Protein AF-A0A0B2JRY2-F1 (afdb_monomer)

Radius of gyration: 12.51 Å; Cα contacts (8 Å, |Δi|>4): 70; chains: 1; bounding box: 33×16×32 Å

pLDDT: mean 96.3, std 3.61, range [78.31, 98.69]

InterPro domains:
  IPR036803 Porphobilinogen deaminase, C-terminal domain superfamily [G3DSA:3.30.160.40] (1-52)
  IPR036803 Porphobilinogen deaminase, C-terminal domain superfamily [SSF54782] (2-52)

Secondary structure (DSSP, 8-state):
--EEEEEEEE-TTSS-EEEEEEEE-GGGHHHHHHHHHHHHIIIIIHHHHHHTT---

Mean predicted aligned error: 2.44 Å

Solvent-accessible surface area (backbone atoms only — not comparable to full-atom values): 3435 Å² total; per-residue (Å²): 125,74,40,76,48,76,52,75,42,62,37,97,85,61,86,43,77,40,71,54,70,53,71,45,52,65,90,45,48,68,61,52,52,54,52,51,50,52,52,39,37,72,76,47,30,52,59,47,38,46,76,71,74,48,84,133

Structure (mmCIF, N/CA/C/O backbone):
data_AF-A0A0B2JRY2-F1
#
_entry.id   AF-A0A0B2JRY2-F1
#
loop_
_atom_site.group_PDB
_atom_site.id
_atom_site.type_symbol
_atom_site.label_atom_id
_atom_site.label_alt_id
_atom_site.label_comp_id
_atom_site.label_asym_id
_atom_site.label_entity_id
_atom_site.label_seq_id
_atom_site.pdbx_PDB_ins_code
_atom_site.Cartn_x
_atom_site.Cartn_y
_atom_site.Cartn_z
_atom_site.occupancy
_atom_site.B_iso_or_equiv
_atom_site.auth_seq_id
_atom_site.auth_comp_id
_atom_site.auth_asym_id
_atom_site.auth_atom_id
_atom_site.pdbx_PDB_model_num
ATOM 1 N N . GLY A 1 1 ? 21.997 -3.934 -11.271 1.00 91.75 1 GLY A N 1
ATOM 2 C CA . GLY A 1 1 ? 21.599 -4.145 -9.864 1.00 91.75 1 GLY A CA 1
ATOM 3 C C . GLY A 1 1 ? 20.145 -4.562 -9.829 1.00 91.75 1 GLY A C 1
ATOM 4 O O . GLY A 1 1 ? 19.475 -4.372 -10.833 1.00 91.75 1 GLY A O 1
ATOM 5 N N . VAL A 1 2 ? 19.675 -5.131 -8.722 1.00 97.00 2 VAL A N 1
ATOM 6 C CA . VAL A 1 2 ? 18.256 -5.469 -8.515 1.00 97.00 2 VAL A CA 1
ATOM 7 C C . VAL A 1 2 ? 17.665 -4.459 -7.539 1.00 97.00 2 VAL A C 1
ATOM 9 O O . VAL A 1 2 ? 18.310 -4.122 -6.547 1.00 97.00 2 VAL A O 1
ATOM 12 N N . LEU A 1 3 ? 16.469 -3.962 -7.839 1.00 98.12 3 LEU A N 1
ATOM 13 C CA . LEU A 1 3 ? 15.676 -3.158 -6.920 1.00 98.12 3 LEU A CA 1
ATOM 14 C C . LEU A 1 3 ? 14.872 -4.106 -6.026 1.00 98.12 3 LEU A C 1
ATOM 16 O O . LEU A 1 3 ? 14.224 -5.010 -6.543 1.00 98.12 3 LEU A O 1
ATOM 20 N N . ASN A 1 4 ? 14.917 -3.899 -4.711 1.00 98.19 4 ASN A N 1
ATOM 21 C CA . ASN A 1 4 ? 14.048 -4.567 -3.744 1.00 98.19 4 ASN A CA 1
ATOM 22 C C . ASN A 1 4 ? 13.155 -3.506 -3.097 1.00 98.19 4 ASN A C 1
ATOM 24 O O . ASN A 1 4 ? 13.678 -2.571 -2.488 1.00 98.19 4 ASN A O 1
ATOM 28 N N . VAL A 1 5 ? 11.840 -3.631 -3.261 1.00 98.31 5 VAL A N 1
ATOM 29 C CA . VAL A 1 5 ? 10.854 -2.685 -2.729 1.00 98.31 5 VAL A CA 1
ATOM 30 C C . VAL A 1 5 ? 9.995 -3.402 -1.700 1.00 98.31 5 VAL A C 1
ATOM 32 O O . VAL A 1 5 ? 9.378 -4.418 -2.012 1.00 98.31 5 VAL A O 1
ATOM 35 N N . GLU A 1 6 ? 9.938 -2.851 -0.490 1.00 98.25 6 GLU A N 1
ATOM 36 C CA . GLU A 1 6 ? 9.059 -3.309 0.586 1.00 98.25 6 GLU A CA 1
ATOM 37 C C . GLU A 1 6 ? 7.952 -2.285 0.835 1.00 98.25 6 GLU A C 1
ATOM 39 O O . GLU A 1 6 ? 8.187 -1.075 0.792 1.00 98.25 6 GLU A O 1
ATOM 44 N N . GLY A 1 7 ? 6.749 -2.774 1.127 1.00 98.12 7 GLY A N 1
ATOM 45 C CA . GLY A 1 7 ? 5.584 -1.945 1.416 1.00 98.12 7 GLY A CA 1
ATOM 46 C C . GLY A 1 7 ? 4.776 -2.516 2.573 1.00 98.12 7 GLY A C 1
ATOM 47 O O . GLY A 1 7 ? 4.766 -3.727 2.807 1.00 98.12 7 GLY A O 1
ATOM 48 N N . VAL A 1 8 ? 4.105 -1.636 3.318 1.00 98.06 8 VAL A N 1
ATOM 49 C CA . VAL A 1 8 ? 3.293 -2.010 4.480 1.00 98.06 8 VAL A CA 1
ATOM 50 C C . VAL A 1 8 ? 2.048 -1.131 4.596 1.00 98.06 8 VAL A C 1
ATOM 52 O O . VAL A 1 8 ? 2.122 0.081 4.413 1.00 98.06 8 VAL A O 1
ATOM 55 N N . ILE A 1 9 ? 0.917 -1.743 4.943 1.00 97.75 9 ILE A N 1
ATOM 56 C CA . ILE A 1 9 ? -0.309 -1.080 5.401 1.00 97.75 9 ILE A CA 1
ATOM 57 C C . ILE A 1 9 ? -0.673 -1.690 6.754 1.00 97.75 9 ILE A C 1
ATOM 59 O O . ILE A 1 9 ? -0.794 -2.908 6.869 1.00 97.75 9 ILE A O 1
ATOM 63 N N . ALA A 1 10 ? -0.839 -0.866 7.786 1.00 96.50 10 ALA A N 1
ATOM 64 C CA . ALA A 1 10 ? -1.141 -1.331 9.137 1.00 96.50 10 ALA A CA 1
ATOM 65 C C . ALA A 1 10 ? -2.187 -0.446 9.819 1.00 96.50 10 ALA A C 1
ATOM 67 O O . ALA A 1 10 ? -2.231 0.761 9.577 1.0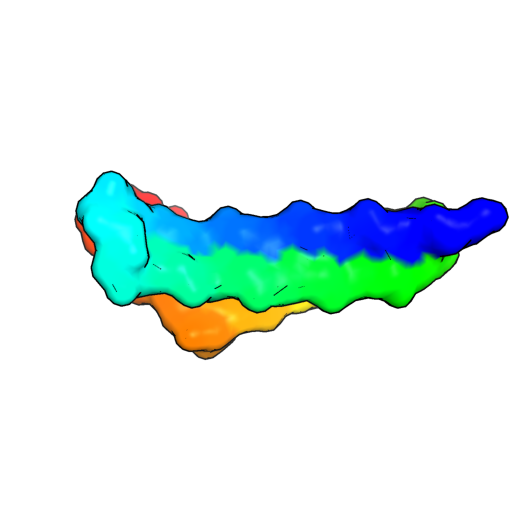0 96.50 10 ALA A O 1
ATOM 68 N N . SER A 1 11 ? -3.022 -1.046 10.668 1.00 95.81 11 SER A N 1
ATOM 69 C CA . SER A 1 11 ? -3.931 -0.302 11.543 1.00 95.81 11 SER A CA 1
ATOM 70 C C . SER A 1 11 ? -3.145 0.450 12.623 1.00 95.81 11 SER A C 1
ATOM 72 O O . SER A 1 11 ? -2.050 0.034 13.005 1.00 95.81 11 SER A O 1
ATOM 74 N N . LEU A 1 12 ? -3.703 1.548 13.154 1.00 92.62 12 LEU A N 1
ATOM 75 C CA . LEU A 1 12 ? -3.033 2.340 14.203 1.00 92.62 12 LEU A CA 1
ATOM 76 C C . LEU A 1 12 ? -2.752 1.535 15.474 1.00 92.62 12 LEU A C 1
ATOM 78 O O . LEU A 1 12 ? -1.759 1.779 16.153 1.00 92.62 12 LEU A O 1
ATOM 82 N N . ASP A 1 13 ? -3.641 0.601 15.802 1.00 93.75 13 ASP A N 1
ATOM 83 C CA . ASP A 1 13 ? -3.518 -0.276 16.965 1.00 93.75 13 ASP A CA 1
ATOM 84 C C . ASP A 1 13 ? -2.648 -1.519 16.696 1.00 93.75 13 ASP A C 1
ATOM 86 O O . ASP A 1 13 ? -2.425 -2.321 17.600 1.00 93.75 13 ASP A O 1
ATOM 90 N N . GLY A 1 14 ? -2.161 -1.694 15.462 1.00 94.50 14 GLY A N 1
ATOM 91 C CA . GLY A 1 14 ? -1.339 -2.830 15.048 1.00 94.50 14 GLY A CA 1
ATOM 92 C C . GLY A 1 14 ? -2.080 -4.167 14.943 1.00 94.50 14 GLY A C 1
ATOM 93 O O . GLY A 1 14 ? -1.439 -5.182 14.675 1.00 94.50 14 GLY A O 1
ATOM 94 N N . SER A 1 15 ? -3.404 -4.201 15.128 1.00 95.12 15 SER A N 1
ATOM 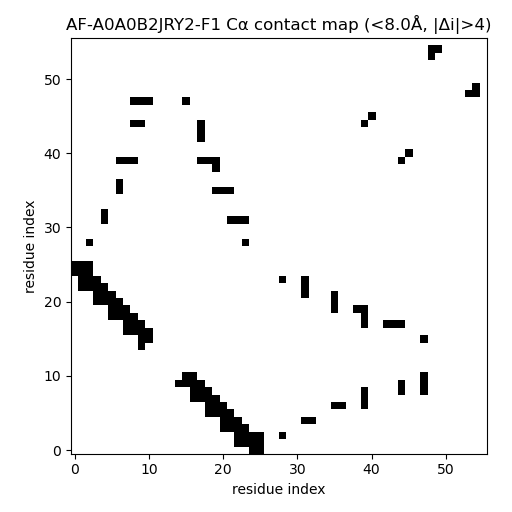95 C CA . SER A 1 15 ? -4.209 -5.428 15.028 1.00 95.12 15 SER A CA 1
ATOM 96 C C . SER A 1 15 ? -4.244 -6.021 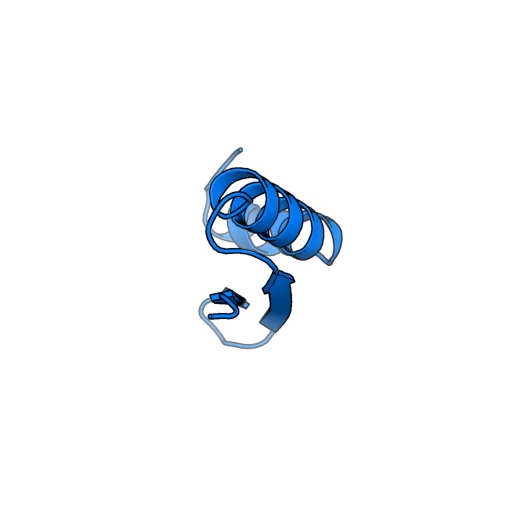13.615 1.00 95.12 15 SER A C 1
ATOM 98 O O . SER A 1 15 ? -4.397 -7.234 13.458 1.00 95.12 15 SER A O 1
ATOM 100 N N . LYS A 1 16 ? -4.065 -5.186 12.584 1.00 96.38 16 LYS A N 1
ATOM 101 C CA . LYS A 1 16 ? -3.979 -5.589 11.177 1.00 96.38 16 LYS A CA 1
ATOM 102 C C . LYS A 1 16 ? -2.680 -5.066 10.585 1.00 96.38 16 LYS A C 1
ATOM 104 O O . LYS A 1 16 ? -2.416 -3.868 10.637 1.00 96.38 16 LYS A O 1
ATOM 109 N N . VAL A 1 17 ? -1.891 -5.953 9.986 1.00 97.31 17 VAL A N 1
ATOM 110 C CA . VAL A 1 17 ? -0.646 -5.602 9.295 1.00 97.31 17 VAL A CA 1
ATOM 111 C C . VAL A 1 17 ? -0.564 -6.394 7.996 1.00 97.31 17 VAL A C 1
ATOM 113 O O . VAL A 1 17 ? -0.531 -7.621 8.012 1.00 97.31 17 VAL A O 1
ATOM 116 N N . TYR A 1 18 ? -0.487 -5.680 6.879 1.00 98.06 18 TYR A N 1
ATOM 117 C CA . TYR A 1 18 ? -0.268 -6.217 5.542 1.00 98.06 18 TYR A CA 1
ATOM 118 C C . TYR A 1 18 ? 1.095 -5.745 5.063 1.00 98.06 18 TYR A C 1
ATOM 120 O O . TYR A 1 18 ? 1.349 -4.545 5.009 1.00 98.06 18 TYR A O 1
ATOM 128 N N . ARG A 1 19 ? 1.987 -6.679 4.745 1.00 98.06 19 ARG A N 1
ATOM 129 C CA . ARG A 1 19 ? 3.338 -6.398 4.257 1.00 98.06 19 ARG A CA 1
ATOM 130 C C . ARG A 1 19 ? 3.638 -7.331 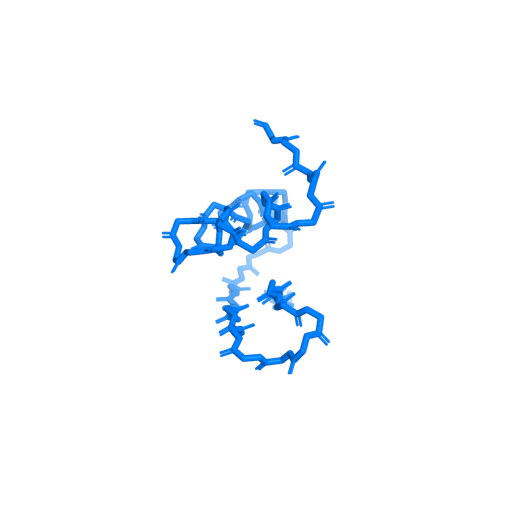3.101 1.00 98.06 19 ARG A C 1
ATOM 132 O O . ARG A 1 19 ? 3.356 -8.521 3.198 1.00 98.06 19 ARG A O 1
ATOM 139 N N . ASP A 1 20 ? 4.247 -6.796 2.057 1.00 98.44 20 ASP A N 1
ATOM 140 C CA . ASP A 1 20 ? 4.748 -7.576 0.932 1.00 98.44 20 ASP A CA 1
ATOM 141 C C . ASP A 1 20 ? 6.009 -6.905 0.365 1.00 98.44 20 ASP A C 1
ATOM 143 O O . ASP A 1 20 ? 6.365 -5.783 0.750 1.00 98.44 20 ASP A O 1
ATOM 147 N N . HIS A 1 21 ? 6.704 -7.606 -0.524 1.00 98.31 21 HIS A N 1
ATOM 148 C CA . HIS A 1 21 ? 7.879 -7.104 -1.219 1.00 98.31 21 HIS A CA 1
ATOM 149 C C . HIS A 1 21 ? 7.927 -7.604 -2.663 1.00 98.31 21 HIS A C 1
ATOM 151 O O . HIS A 1 21 ? 7.426 -8.681 -2.993 1.00 98.31 21 HIS A O 1
ATOM 157 N N . ILE A 1 22 ? 8.566 -6.824 -3.531 1.00 98.56 22 ILE A N 1
ATOM 158 C CA . ILE A 1 22 ? 8.809 -7.194 -4.926 1.00 98.56 22 ILE A CA 1
ATOM 159 C C . ILE A 1 22 ? 10.250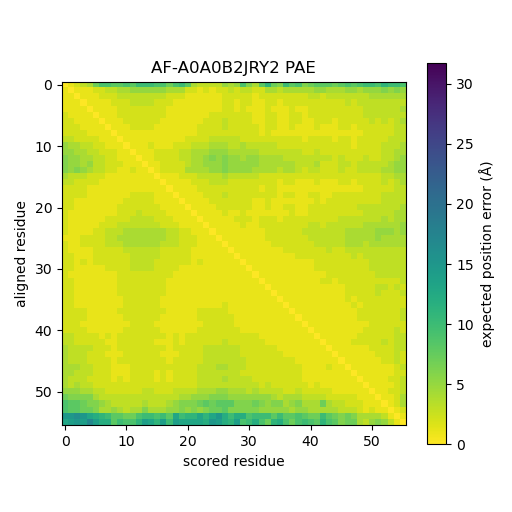 -6.834 -5.286 1.00 98.56 22 ILE A C 1
ATOM 161 O O . ILE A 1 22 ? 10.735 -5.742 -4.986 1.00 98.56 22 ILE A O 1
ATOM 165 N N . MET A 1 23 ? 10.927 -7.764 -5.961 1.00 98.25 23 MET A N 1
ATOM 166 C CA . MET A 1 23 ? 12.250 -7.547 -6.538 1.00 98.25 23 MET A CA 1
ATOM 167 C C . MET A 1 23 ? 12.158 -7.462 -8.061 1.00 98.25 23 MET A C 1
ATOM 169 O O . MET A 1 23 ? 11.444 -8.248 -8.682 1.00 98.25 23 MET A O 1
ATOM 173 N N . GLY A 1 24 ? 12.911 -6.554 -8.678 1.00 98.12 24 GLY A N 1
ATOM 174 C CA . GLY A 1 24 ? 12.913 -6.408 -10.133 1.00 98.12 24 GLY A CA 1
ATOM 175 C C . GLY A 1 24 ? 14.027 -5.518 -10.667 1.00 98.12 24 GLY A C 1
ATOM 176 O O . GLY A 1 24 ? 14.947 -5.130 -9.939 1.00 98.12 24 GLY A O 1
ATOM 177 N N . GLN A 1 25 ? 13.986 -5.223 -11.967 1.00 98.50 25 GLN A N 1
ATOM 178 C CA . GLN A 1 25 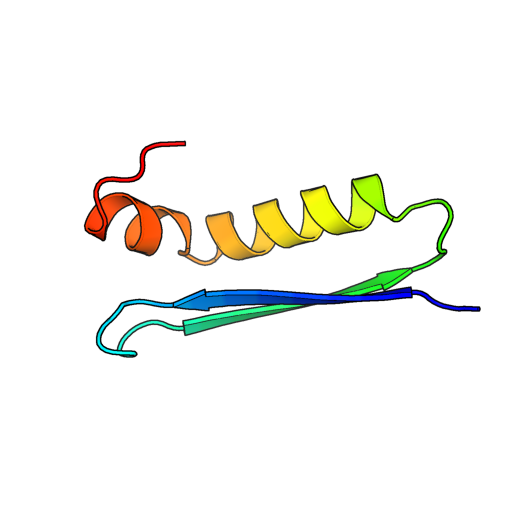? 14.957 -4.314 -12.566 1.00 98.50 25 GLN A CA 1
ATOM 179 C C . GLN A 1 25 ? 14.634 -2.868 -12.166 1.00 98.50 25 GLN A C 1
ATOM 181 O O . GLN A 1 25 ? 13.463 -2.501 -12.103 1.00 98.50 25 GLN A O 1
ATOM 186 N N . PRO A 1 26 ? 15.645 -2.003 -11.963 1.00 97.88 26 PRO A N 1
ATOM 187 C CA . PRO A 1 26 ? 15.409 -0.580 -11.712 1.00 97.88 26 PRO A CA 1
ATOM 188 C C . PRO A 1 26 ? 14.592 0.122 -12.808 1.00 97.88 26 PRO A C 1
ATOM 190 O O . PRO A 1 26 ? 13.928 1.111 -12.524 1.00 97.88 26 PRO A O 1
ATOM 193 N N . ALA A 1 27 ? 14.626 -0.388 -14.045 1.00 98.31 27 ALA A N 1
ATOM 194 C CA . ALA A 1 27 ? 13.825 0.124 -15.157 1.00 98.31 27 ALA A CA 1
ATOM 195 C C . ALA A 1 27 ? 12.309 -0.071 -14.957 1.00 98.31 27 ALA A C 1
ATOM 197 O O . ALA A 1 27 ? 11.529 0.692 -15.514 1.00 98.31 27 ALA A O 1
ATOM 198 N N . ASP A 1 28 ? 11.904 -1.035 -14.125 1.00 98.19 28 ASP A N 1
ATOM 199 C CA . ASP A 1 28 ? 10.501 -1.377 -13.866 1.00 98.19 28 ASP A CA 1
ATOM 200 C C . ASP A 1 28 ? 9.977 -0.740 -12.566 1.00 98.19 28 ASP A C 1
ATOM 202 O O . ASP A 1 28 ? 8.923 -1.127 -12.068 1.00 98.19 28 ASP A O 1
ATOM 206 N N . ALA A 1 29 ? 10.710 0.211 -11.972 1.00 98.00 29 ALA A N 1
ATOM 207 C CA . ALA A 1 29 ? 10.437 0.723 -10.626 1.00 98.00 29 ALA A CA 1
ATOM 208 C C . ALA A 1 29 ? 8.995 1.2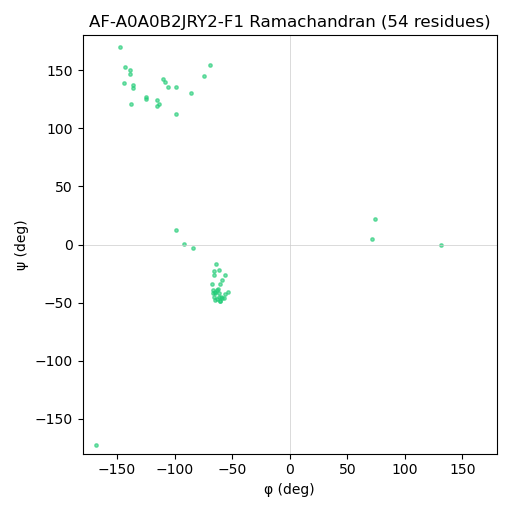28 -10.428 1.00 98.00 29 ALA A C 1
ATOM 210 O O . ALA A 1 29 ? 8.386 0.954 -9.394 1.00 98.00 29 ALA A O 1
ATOM 211 N N . GLU A 1 30 ? 8.436 1.929 -11.417 1.00 98.50 30 GLU A N 1
ATOM 212 C CA . GLU A 1 30 ? 7.053 2.415 -11.368 1.00 98.50 30 GLU A CA 1
ATOM 213 C C . GLU A 1 30 ? 6.042 1.260 -11.354 1.00 98.50 30 GLU A C 1
ATOM 215 O O . GLU A 1 30 ? 5.163 1.216 -10.491 1.00 98.50 30 GLU A O 1
ATOM 220 N N . ALA A 1 31 ? 6.213 0.288 -12.254 1.00 98.50 31 ALA A N 1
ATOM 221 C CA . ALA A 1 31 ? 5.353 -0.889 -12.331 1.00 98.50 31 ALA A CA 1
ATOM 222 C C . ALA A 1 31 ? 5.440 -1.737 -11.052 1.00 98.50 31 ALA A C 1
ATOM 224 O O . ALA A 1 31 ? 4.422 -2.208 -10.549 1.00 98.50 31 ALA A O 1
ATOM 225 N N . ILE A 1 32 ? 6.643 -1.880 -10.486 1.00 98.56 32 ILE A N 1
ATOM 226 C CA . ILE A 1 32 ? 6.869 -2.560 -9.205 1.00 98.56 32 ILE A CA 1
ATOM 227 C C . ILE A 1 32 ? 6.087 -1.867 -8.081 1.00 98.56 32 ILE A C 1
ATOM 229 O O . ILE A 1 32 ? 5.435 -2.542 -7.287 1.00 98.56 32 ILE A O 1
ATOM 233 N N . GLY A 1 33 ? 6.124 -0.532 -8.019 1.00 98.31 33 GLY A N 1
ATOM 234 C CA . GLY A 1 33 ? 5.393 0.242 -7.015 1.00 98.31 33 GLY A CA 1
ATOM 235 C C . GLY A 1 33 ? 3.876 0.080 -7.126 1.00 98.31 33 GLY A C 1
ATOM 236 O O . GLY A 1 33 ? 3.220 -0.194 -6.121 1.00 98.31 33 GLY A O 1
ATOM 237 N N . GLN A 1 34 ? 3.329 0.191 -8.340 1.00 98.50 34 GLN A N 1
ATOM 238 C CA . GLN A 1 34 ? 1.898 -0.007 -8.605 1.00 98.50 34 GLN A CA 1
ATOM 239 C C . GLN A 1 34 ? 1.458 -1.424 -8.228 1.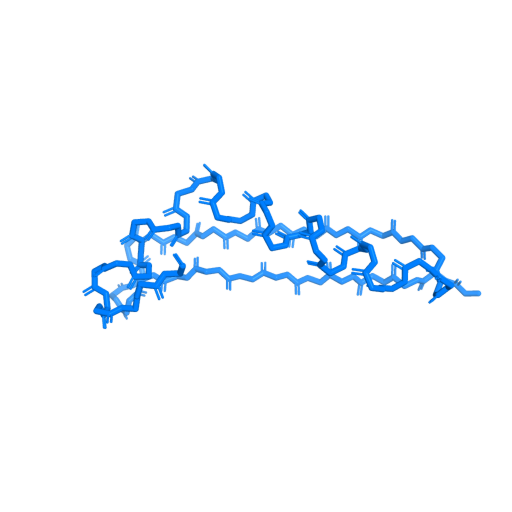00 98.50 34 GLN A C 1
ATOM 241 O O . GLN A 1 34 ? 0.520 -1.596 -7.454 1.00 98.50 34 GLN A O 1
ATOM 246 N N . GLN A 1 35 ? 2.204 -2.439 -8.675 1.00 98.56 35 GLN A N 1
ATOM 247 C CA . GLN A 1 35 ? 1.894 -3.831 -8.366 1.00 98.56 35 GLN A CA 1
ATOM 248 C C . GLN A 1 35 ? 1.937 -4.112 -6.860 1.00 98.56 35 GLN A C 1
ATOM 250 O O . GLN A 1 35 ? 1.091 -4.838 -6.340 1.00 98.56 35 GLN A O 1
ATOM 255 N N . LEU A 1 36 ? 2.922 -3.562 -6.147 1.00 98.69 36 LEU A N 1
ATOM 256 C CA . LEU A 1 36 ? 3.028 -3.734 -4.702 1.00 98.69 36 LEU A CA 1
ATOM 257 C C . LEU A 1 36 ? 1.867 -3.050 -3.967 1.00 98.69 36 LEU A C 1
ATOM 259 O O . LEU A 1 36 ? 1.305 -3.637 -3.043 1.00 98.69 36 LEU A O 1
ATOM 263 N N . ALA A 1 37 ? 1.478 -1.845 -4.391 1.00 98.25 37 ALA A N 1
ATOM 264 C CA . ALA A 1 37 ? 0.322 -1.147 -3.840 1.00 98.25 37 ALA A CA 1
ATOM 265 C C . ALA A 1 37 ? -0.969 -1.950 -4.053 1.00 98.25 37 ALA A C 1
ATOM 267 O O . ALA A 1 37 ? -1.688 -2.196 -3.084 1.00 98.25 37 ALA A O 1
ATOM 268 N N . ASP A 1 38 ? -1.221 -2.432 -5.273 1.00 98.19 38 ASP A N 1
ATOM 269 C CA . ASP A 1 38 ? -2.403 -3.239 -5.591 1.00 98.19 38 ASP A CA 1
ATOM 270 C C . ASP A 1 38 ? -2.484 -4.491 -4.712 1.00 98.19 38 ASP A C 1
ATOM 272 O O . ASP A 1 38 ? -3.519 -4.741 -4.094 1.00 98.19 38 ASP A O 1
ATOM 276 N N . ARG A 1 39 ? -1.371 -5.222 -4.552 1.00 98.44 39 ARG A N 1
ATOM 277 C CA . ARG A 1 39 ? -1.314 -6.409 -3.681 1.00 98.44 39 ARG A CA 1
ATOM 278 C C . ARG A 1 39 ? -1.661 -6.092 -2.232 1.00 98.44 39 ARG A C 1
ATOM 280 O O . ARG A 1 39 ? -2.435 -6.817 -1.611 1.00 98.44 39 ARG A O 1
ATOM 287 N N . LEU A 1 40 ? -1.101 -5.015 -1.681 1.00 98.44 40 LEU A N 1
ATOM 288 C CA . LEU A 1 40 ? -1.367 -4.612 -0.297 1.00 98.44 40 LEU A CA 1
ATOM 289 C C . LEU A 1 40 ? -2.825 -4.173 -0.107 1.00 98.44 40 LEU A C 1
ATOM 291 O O . LEU A 1 40 ? -3.451 -4.501 0.904 1.00 98.44 40 LEU A O 1
ATOM 295 N N . LEU A 1 41 ? -3.381 -3.459 -1.085 1.00 97.94 41 LEU A N 1
ATOM 296 C CA . LEU A 1 41 ? -4.771 -3.015 -1.086 1.00 97.94 41 LEU A CA 1
ATOM 297 C C . LEU A 1 41 ? -5.745 -4.196 -1.177 1.00 97.94 41 LEU A C 1
ATOM 299 O O . LEU A 1 41 ? -6.710 -4.245 -0.410 1.00 97.94 41 LEU A O 1
ATOM 303 N N . GLU A 1 42 ? -5.480 -5.155 -2.063 1.00 97.50 42 GLU A N 1
ATOM 304 C CA . GLU A 1 42 ? -6.271 -6.379 -2.242 1.00 97.50 42 GLU A CA 1
ATOM 305 C C . GLU A 1 42 ? -6.181 -7.335 -1.050 1.00 97.50 42 GLU A C 1
ATOM 307 O O . GLU A 1 42 ? -7.181 -7.958 -0.699 1.00 97.50 42 GLU A O 1
ATOM 312 N N . ALA A 1 43 ? -5.032 -7.404 -0.373 1.00 97.31 43 ALA A N 1
ATOM 313 C CA . ALA A 1 43 ? -4.855 -8.235 0.819 1.00 97.31 43 ALA A CA 1
ATOM 314 C C . ALA A 1 43 ? -5.736 -7.803 2.010 1.00 97.31 43 ALA A C 1
ATOM 316 O O . ALA A 1 43 ? -5.923 -8.574 2.951 1.00 97.31 43 ALA A O 1
ATOM 317 N N . GLY A 1 44 ? -6.285 -6.585 1.975 1.00 96.12 44 GLY A N 1
ATOM 318 C CA . GLY A 1 44 ? -7.120 -6.015 3.036 1.00 96.12 44 GLY A CA 1
ATOM 319 C C . GLY A 1 44 ? -6.706 -4.605 3.454 1.00 96.12 44 GLY A C 1
ATOM 320 O O . GLY A 1 44 ? -7.375 -3.994 4.290 1.00 96.12 44 GLY A O 1
ATOM 321 N N . GLY A 1 45 ? -5.651 -4.049 2.847 1.00 96.94 45 GLY A N 1
ATOM 322 C CA . GLY A 1 45 ? -5.199 -2.686 3.107 1.00 96.94 45 GLY A CA 1
ATOM 323 C C . GLY A 1 45 ? -6.260 -1.623 2.813 1.00 96.94 45 GLY A C 1
ATOM 324 O O . GLY A 1 45 ? -6.319 -0.628 3.530 1.00 96.94 45 GLY A O 1
ATOM 325 N N . ARG A 1 46 ? -7.164 -1.858 1.846 1.00 96.75 46 ARG A N 1
ATOM 326 C CA . ARG A 1 46 ? -8.306 -0.957 1.582 1.00 96.75 46 ARG A CA 1
ATOM 327 C C . ARG A 1 46 ? -9.174 -0.740 2.821 1.00 96.75 46 ARG A C 1
ATOM 329 O O . ARG A 1 46 ? -9.536 0.392 3.115 1.00 96.75 46 ARG A O 1
ATOM 336 N N . THR A 1 47 ? -9.458 -1.801 3.575 1.00 95.19 47 THR A N 1
ATOM 337 C CA . THR A 1 47 ? -10.260 -1.712 4.804 1.00 95.19 47 THR A CA 1
ATOM 338 C C . THR A 1 47 ? -9.544 -0.895 5.871 1.00 95.19 47 THR A C 1
ATOM 340 O O . THR A 1 47 ? -10.165 -0.064 6.521 1.00 95.19 47 THR A O 1
ATOM 343 N N . VAL A 1 48 ? -8.232 -1.096 6.023 1.00 95.75 48 VAL A N 1
ATOM 344 C CA . VAL A 1 48 ? -7.424 -0.329 6.979 1.00 95.75 48 VAL A CA 1
ATOM 345 C C . VAL A 1 48 ? -7.442 1.155 6.630 1.00 95.75 48 VAL A C 1
ATOM 347 O O . VAL A 1 48 ? -7.652 1.974 7.510 1.00 95.75 48 VAL A O 1
ATOM 350 N N . LEU A 1 49 ? -7.268 1.513 5.357 1.00 95.44 49 LEU A N 1
ATOM 351 C CA . LEU A 1 49 ? -7.301 2.913 4.921 1.00 95.44 49 LEU A CA 1
ATOM 352 C C . LEU A 1 49 ? -8.689 3.545 5.109 1.00 95.44 49 LEU A C 1
ATOM 354 O O . LEU A 1 49 ? -8.782 4.664 5.613 1.00 95.44 49 LEU A O 1
ATOM 358 N N . ALA A 1 50 ? -9.759 2.809 4.801 1.00 94.75 50 ALA A N 1
ATOM 359 C CA . ALA A 1 50 ? -11.129 3.267 5.019 1.00 94.75 50 ALA A CA 1
ATOM 360 C C . ALA A 1 50 ? -11.432 3.525 6.509 1.00 94.75 50 ALA A C 1
ATOM 362 O O . ALA A 1 50 ? -12.070 4.521 6.842 1.00 94.75 50 ALA A O 1
ATOM 363 N N . GLU A 1 51 ? -10.920 2.687 7.421 1.00 92.81 51 GLU A N 1
ATOM 364 C CA . GLU A 1 51 ? -11.023 2.892 8.879 1.00 92.81 51 GLU A CA 1
ATOM 365 C C . GLU A 1 51 ? -10.339 4.193 9.347 1.00 92.81 51 GLU A C 1
ATOM 367 O O . GLU A 1 51 ? -10.692 4.733 10.395 1.00 92.81 51 GLU A O 1
ATOM 372 N N . LEU A 1 52 ? -9.399 4.728 8.557 1.00 90.69 52 LEU A N 1
ATOM 373 C CA . LEU A 1 52 ? -8.722 6.008 8.798 1.00 90.69 52 LEU A CA 1
ATOM 374 C C . LEU A 1 52 ? -9.408 7.202 8.126 1.00 90.69 52 LEU A C 1
ATOM 376 O O . LEU A 1 52 ? -8.920 8.326 8.244 1.00 90.69 52 LEU A O 1
ATOM 380 N N . GLY A 1 53 ? -10.519 6.976 7.420 1.00 92.56 53 GLY A N 1
ATOM 381 C CA . GLY A 1 53 ? -11.199 8.003 6.633 1.00 92.56 53 GLY A CA 1
ATOM 382 C C . GLY A 1 53 ? -10.470 8.366 5.336 1.00 92.56 53 GLY A C 1
ATOM 383 O O . GLY A 1 53 ? -10.671 9.461 4.817 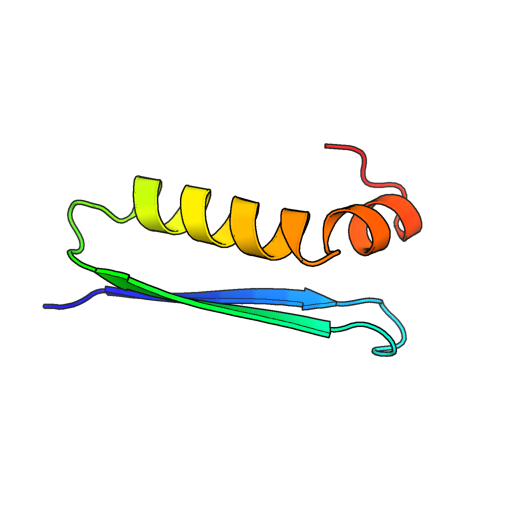1.00 92.56 53 GLY A O 1
ATOM 384 N N . ILE A 1 54 ? -9.609 7.479 4.827 1.00 91.75 54 ILE A N 1
ATOM 385 C CA . ILE A 1 54 ? -8.935 7.640 3.536 1.00 91.75 54 ILE A CA 1
ATOM 386 C C . ILE A 1 54 ? -9.701 6.817 2.496 1.00 91.75 54 ILE A C 1
ATOM 388 O O . ILE A 1 54 ? -9.699 5.586 2.548 1.00 91.75 54 ILE A O 1
ATOM 392 N N . GLU A 1 55 ? -10.336 7.500 1.545 1.00 83.94 55 GLU A N 1
ATOM 393 C CA . GLU A 1 55 ? -10.970 6.890 0.370 1.00 83.94 55 GLU A CA 1
ATOM 394 C C . GLU A 1 55 ? -10.026 7.006 -0.838 1.00 83.94 55 GLU A C 1
ATOM 396 O O . GLU A 1 55 ? -9.394 8.047 -1.034 1.00 83.94 55 GLU A O 1
ATOM 401 N N . LEU A 1 56 ? -9.894 5.919 -1.606 1.00 78.31 56 LEU A N 1
ATOM 402 C CA . LEU A 1 56 ? -9.004 5.790 -2.768 1.00 78.31 56 LEU A CA 1
ATOM 403 C C . LEU A 1 56 ? -9.786 5.785 -4.080 1.00 78.31 56 LEU A C 1
ATOM 405 O O . LEU A 1 56 ? -10.858 5.138 -4.108 1.00 78.31 56 LEU A O 1
#

Foldseek 3Di:
DKDKDKDWAAAPVRPDIFIDIDIGDPVCVVVRVVVRVVVSCVVPSVVRCVVVVHDD

Sequence (56 aa):
GVLNVEGVIASLDGSKVYRDHIMGQPADAEAIGQQLADRLLEAGGRTVLAELGIEL

Nearest PDB structures (foldseek):
  1ah5-assembly1_A  TM=1.000E+00  e=1.556E-02  Escherichia coli
  1pda-assembly1_A  TM=1.004E+00  e=1.659E-02  Escherichia coli
  2ypn-assembly1_A  TM=9.988E-01  e=2.287E-02  Escherichia coli
  1ypn-assembly1_A  TM=1.002E+00  e=2.772E-02  Escherichia coli
  2b9d-assembly2_B-3  TM=4.576E-01  e=5.015E+00  Human papillomavirus type 1a

Organism: NCBI:txid82374